Protein AF-A0A931R682-F1 (afdb_monomer_lite)

pLDDT: mean 88.34, std 6.89, range [58.62, 96.12]

Secondary structure (DSSP, 8-state):
--HHHHHHHHHHHHHHHHHHHHHHHHHHTSPP----TTTS-SS-HHHHS-TT---SPPP-TTT----STT-

Radius of gyration: 28.0 Å; chains: 1; bounding box: 40×27×78 Å

Structure (mmCIF, N/CA/C/O backbone):
data_AF-A0A931R682-F1
#
_entry.id   AF-A0A931R682-F1
#
loop_
_atom_site.group_PDB
_atom_site.id
_atom_site.type_symbol
_atom_site.label_atom_id
_atom_site.label_alt_id
_atom_site.label_comp_id
_atom_site.label_asym_id
_atom_site.label_entity_id
_atom_site.label_seq_id
_atom_site.pdbx_PDB_ins_code
_atom_site.Cartn_x
_atom_site.Cartn_y
_atom_site.Cartn_z
_atom_site.occupancy
_atom_site.B_iso_or_equiv
_atom_site.auth_seq_id
_atom_site.auth_comp_id
_atom_site.auth_asym_id
_atom_site.auth_atom_id
_atom_site.pdbx_PDB_model_num
ATOM 1 N N . MET A 1 1 ? -4.975 -18.402 41.534 1.00 58.62 1 MET A N 1
ATOM 2 C CA . MET A 1 1 ? -5.496 -17.426 40.553 1.00 58.62 1 MET A CA 1
ATOM 3 C C . MET A 1 1 ? -6.766 -16.842 41.128 1.00 58.62 1 MET A C 1
ATOM 5 O O . MET A 1 1 ? -7.734 -17.577 41.274 1.00 58.62 1 MET A O 1
ATOM 9 N N . SER A 1 2 ? -6.727 -15.599 41.609 1.00 75.25 2 SER A N 1
ATOM 10 C CA . SER A 1 2 ? -7.911 -15.000 42.227 1.00 75.25 2 SER A CA 1
ATOM 11 C C . SER A 1 2 ? -8.864 -14.527 41.131 1.00 75.25 2 SER A C 1
ATOM 13 O O . SER A 1 2 ? -8.437 -14.055 40.082 1.00 75.25 2 SER A O 1
ATOM 15 N N . VAL A 1 3 ? -10.168 -14.640 41.369 1.00 82.38 3 VAL A N 1
ATOM 16 C CA . VAL A 1 3 ? -11.208 -14.178 40.432 1.00 82.38 3 VAL A CA 1
ATOM 17 C C . VAL A 1 3 ? -11.000 -12.698 40.066 1.00 82.38 3 VAL A C 1
ATOM 19 O O . VAL A 1 3 ? -11.256 -12.276 38.945 1.00 82.38 3 VAL A O 1
ATOM 22 N N . THR A 1 4 ? -10.430 -11.922 40.990 1.00 84.00 4 THR A N 1
ATOM 23 C CA . THR A 1 4 ? -10.048 -10.523 40.794 1.00 84.00 4 THR A CA 1
ATOM 24 C C . THR A 1 4 ? -8.963 -10.324 39.734 1.00 84.00 4 THR A C 1
ATOM 26 O O . THR A 1 4 ? -9.033 -9.335 39.013 1.00 84.00 4 THR A O 1
ATOM 29 N N . SER A 1 5 ? -7.963 -11.209 39.621 1.00 85.44 5 SER A N 1
ATOM 30 C CA . SER A 1 5 ? -6.947 -11.082 38.563 1.00 85.44 5 SER A CA 1
ATOM 31 C C . SER A 1 5 ? -7.543 -11.399 37.193 1.00 85.44 5 SER A C 1
ATOM 33 O O . SER A 1 5 ? -7.336 -10.642 36.259 1.00 85.44 5 SER A O 1
ATOM 35 N N . TYR A 1 6 ? -8.394 -12.424 37.110 1.00 87.12 6 TYR A N 1
ATOM 36 C CA . TYR A 1 6 ? -9.067 -12.804 35.866 1.00 87.12 6 TYR A CA 1
ATOM 37 C C . TYR A 1 6 ? -9.980 -11.695 35.313 1.00 87.12 6 TYR A C 1
ATOM 39 O O . TYR A 1 6 ? -9.979 -11.423 34.116 1.00 87.12 6 TYR A O 1
ATOM 47 N N . VAL A 1 7 ? -10.731 -11.004 36.182 1.00 90.31 7 VAL A N 1
ATOM 48 C CA . VAL A 1 7 ? -11.559 -9.859 35.759 1.00 90.31 7 VAL A CA 1
ATOM 49 C C . VAL A 1 7 ? -10.696 -8.689 35.277 1.00 90.31 7 VAL A C 1
ATOM 51 O O . VAL A 1 7 ? -11.069 -8.043 34.301 1.00 90.31 7 VAL A O 1
ATOM 54 N N . LYS A 1 8 ? -9.535 -8.439 35.903 1.00 91.31 8 LYS A N 1
ATOM 55 C CA . LYS A 1 8 ? -8.587 -7.411 35.437 1.00 91.31 8 LYS A CA 1
ATOM 56 C C . LYS A 1 8 ? -8.044 -7.735 34.046 1.00 91.31 8 LYS A C 1
ATOM 58 O O . LYS A 1 8 ? -8.106 -6.882 33.164 1.00 91.31 8 LYS A O 1
ATOM 63 N N . ASP A 1 9 ? -7.628 -8.980 33.829 1.00 90.38 9 ASP A N 1
ATOM 64 C CA . ASP A 1 9 ? -7.106 -9.433 32.537 1.00 90.38 9 ASP A CA 1
ATOM 65 C C . ASP A 1 9 ? -8.155 -9.271 31.419 1.00 90.38 9 ASP A C 1
ATOM 67 O O . ASP A 1 9 ? -7.840 -8.813 30.321 1.00 90.38 9 ASP A O 1
ATOM 71 N N . ILE A 1 10 ? -9.432 -9.561 31.707 1.00 92.31 10 ILE A N 1
ATOM 72 C CA . ILE A 1 10 ? -10.537 -9.336 30.761 1.00 92.31 10 ILE A CA 1
ATOM 73 C C . ILE A 1 10 ? -10.712 -7.845 30.457 1.00 92.31 10 ILE A C 1
ATOM 75 O O . ILE A 1 10 ? -10.876 -7.472 29.295 1.00 92.31 10 ILE A O 1
ATOM 79 N N . THR A 1 11 ? -10.687 -6.978 31.472 1.00 92.38 11 THR A N 1
ATOM 80 C CA . THR A 1 11 ? -10.850 -5.534 31.250 1.00 92.38 11 THR A CA 1
ATOM 81 C C . THR A 1 11 ? -9.702 -4.940 30.439 1.00 92.38 11 THR A C 1
ATOM 83 O O . THR A 1 11 ? -9.943 -4.112 29.558 1.00 92.38 11 THR A O 1
ATOM 86 N N . ASP A 1 12 ? -8.479 -5.416 30.664 1.00 93.00 12 ASP A N 1
ATOM 87 C CA . ASP A 1 12 ? -7.297 -4.988 29.918 1.00 93.00 12 ASP A CA 1
ATOM 88 C C . ASP A 1 12 ? -7.342 -5.491 28.462 1.00 93.00 12 ASP A C 1
ATOM 90 O O . ASP A 1 12 ? -7.031 -4.749 27.521 1.00 93.00 12 ASP A O 1
ATOM 94 N N . ALA A 1 13 ? -7.831 -6.717 28.240 1.00 93.94 13 ALA A N 1
ATOM 95 C CA . ALA A 1 13 ? 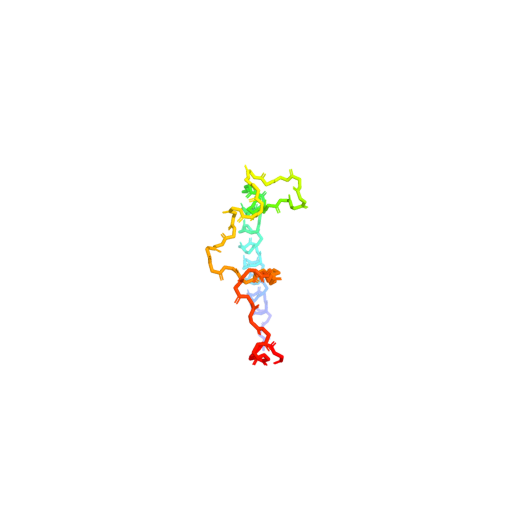-8.052 -7.271 26.904 1.00 93.94 13 ALA A CA 1
ATOM 96 C C . ALA A 1 13 ? -9.125 -6.497 26.117 1.00 93.94 13 ALA A C 1
ATOM 98 O O . ALA A 1 13 ? -8.937 -6.173 24.943 1.00 93.94 13 ALA A O 1
ATOM 99 N N . VAL A 1 14 ? -10.244 -6.144 26.751 1.00 95.81 14 VAL A N 1
ATOM 100 C CA . VAL A 1 14 ? -11.301 -5.352 26.099 1.00 95.81 14 VAL A CA 1
ATOM 101 C C . VAL A 1 14 ? -10.788 -3.960 25.737 1.00 95.81 14 VAL A C 1
ATOM 103 O O . VAL A 1 14 ? -11.030 -3.491 24.623 1.00 95.81 14 VAL A O 1
ATOM 106 N N . LYS A 1 15 ? -10.040 -3.315 26.639 1.00 95.31 15 LYS A N 1
ATOM 107 C CA . LYS A 1 15 ? -9.475 -1.984 26.404 1.00 95.31 15 LYS A CA 1
ATOM 108 C C . LYS A 1 15 ? -8.517 -1.975 25.210 1.00 95.31 15 LYS A C 1
ATOM 110 O O . LYS A 1 15 ? -8.689 -1.167 24.302 1.00 95.31 15 LYS A O 1
ATOM 115 N N . SER A 1 16 ? -7.573 -2.914 25.169 1.00 94.81 16 SER A N 1
ATOM 116 C CA . SER A 1 16 ? -6.618 -3.037 24.057 1.00 94.81 16 SER A CA 1
ATOM 117 C C . SER A 1 16 ? -7.295 -3.386 22.726 1.00 94.81 16 SER A C 1
ATOM 119 O O . SER A 1 16 ? -6.936 -2.838 21.682 1.00 94.81 16 SER A O 1
ATOM 121 N N . THR A 1 17 ? -8.336 -4.225 22.746 1.00 96.06 17 THR A N 1
ATOM 122 C CA . THR A 1 17 ? -9.121 -4.537 21.540 1.00 96.06 17 THR A CA 1
ATOM 123 C C . THR A 1 17 ? -9.852 -3.297 21.027 1.00 96.06 17 THR A C 1
ATOM 125 O O . THR A 1 17 ? -9.875 -3.043 19.824 1.00 96.06 17 THR A O 1
ATOM 128 N N . PHE A 1 18 ? -10.422 -2.488 21.923 1.00 96.12 18 PHE A N 1
ATOM 129 C CA . PHE A 1 18 ? -11.106 -1.251 21.550 1.00 96.12 18 PHE A CA 1
ATOM 130 C C . PHE A 1 18 ? -10.143 -0.203 20.981 1.00 96.12 18 PHE A C 1
ATOM 132 O O . PHE A 1 18 ? -10.461 0.446 19.984 1.00 96.12 18 PHE A O 1
ATOM 139 N N . GLU A 1 19 ? -8.937 -0.092 21.542 1.00 95.94 19 GLU A N 1
ATOM 140 C CA . GLU A 1 19 ? -7.863 0.736 20.986 1.00 95.94 19 GLU A CA 1
ATOM 141 C C . GLU A 1 19 ? -7.493 0.277 19.562 1.00 95.94 19 GLU A C 1
ATOM 143 O O . GLU A 1 19 ? -7.511 1.089 18.633 1.00 95.94 19 GLU A O 1
ATOM 148 N N . GLY A 1 20 ? -7.280 -1.024 19.339 1.00 96.00 20 GLY A N 1
ATOM 149 C CA . GLY A 1 20 ? -6.994 -1.578 18.008 1.00 96.00 20 GLY A CA 1
ATOM 150 C C . GLY A 1 20 ? -8.132 -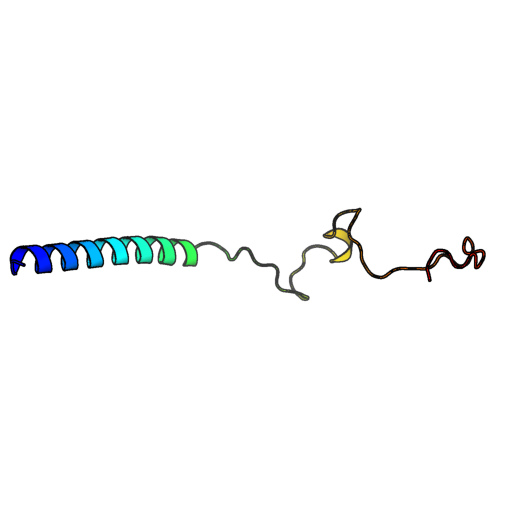1.378 16.996 1.00 96.00 20 GLY A C 1
ATOM 151 O O . GLY A 1 20 ? -7.894 -1.015 15.837 1.00 96.00 20 GLY A O 1
ATOM 152 N N . MET A 1 21 ? -9.384 -1.536 17.434 1.00 96.06 21 MET A N 1
ATOM 153 C CA . MET A 1 21 ? -10.555 -1.247 16.606 1.00 96.06 21 MET A CA 1
ATOM 154 C C . MET A 1 21 ? -10.620 0.238 16.248 1.00 96.06 21 MET A C 1
ATOM 156 O O . MET A 1 21 ? -10.824 0.557 15.081 1.00 96.06 21 MET A O 1
ATOM 160 N N . SER A 1 22 ? -10.380 1.148 17.198 1.00 95.06 22 SER A N 1
ATOM 161 C CA . SER A 1 22 ? -10.408 2.596 16.948 1.00 95.06 22 SER A CA 1
ATOM 162 C C . SER A 1 22 ? -9.403 3.023 15.869 1.00 95.06 22 SER A C 1
ATOM 164 O O . SER A 1 22 ? -9.740 3.801 14.974 1.00 95.06 22 SER A O 1
ATOM 166 N N . ILE A 1 23 ? -8.200 2.436 15.880 1.00 95.50 23 ILE A N 1
ATOM 167 C CA . ILE A 1 23 ? -7.167 2.669 14.866 1.00 95.50 23 ILE A CA 1
ATOM 168 C C . ILE A 1 23 ? -7.638 2.132 13.513 1.00 95.50 23 ILE A C 1
ATOM 170 O O . ILE A 1 23 ? -7.571 2.844 12.509 1.00 95.50 23 ILE A O 1
ATOM 174 N N . THR A 1 24 ? -8.180 0.915 13.480 1.00 94.88 24 THR A N 1
ATOM 175 C CA . THR A 1 24 ? -8.688 0.294 12.247 1.00 94.88 24 THR A CA 1
ATOM 176 C C . THR A 1 24 ? -9.829 1.110 11.634 1.00 94.88 24 THR A C 1
ATOM 178 O O . THR A 1 24 ? -9.799 1.423 10.444 1.00 94.88 24 THR A O 1
ATOM 181 N N . PHE A 1 25 ? -10.788 1.557 12.449 1.00 94.44 25 PHE A N 1
ATOM 182 C CA . PHE A 1 25 ? -11.866 2.446 12.013 1.00 94.44 25 PHE A CA 1
ATOM 183 C C . PHE A 1 25 ? -11.334 3.790 11.502 1.00 94.44 25 PHE A C 1
ATOM 185 O O . PHE A 1 25 ? -11.843 4.306 10.507 1.00 94.44 25 PHE A O 1
ATOM 192 N N . SER A 1 26 ? -10.265 4.329 12.099 1.00 94.38 26 SER A N 1
ATOM 193 C CA . SER A 1 26 ? -9.623 5.552 11.600 1.00 94.38 26 SER A CA 1
ATOM 194 C C . SER A 1 26 ? -9.008 5.380 10.203 1.00 94.38 26 SER A C 1
ATOM 196 O O . SER A 1 26 ? -8.974 6.332 9.421 1.00 94.38 26 SER A O 1
ATOM 198 N N . HIS A 1 27 ? -8.556 4.170 9.857 1.00 93.62 27 HIS A N 1
ATOM 199 C CA . HIS A 1 27 ? -8.008 3.863 8.537 1.00 93.62 27 HIS A CA 1
ATOM 200 C C . HIS A 1 27 ? -9.084 3.712 7.457 1.00 93.62 27 HIS A C 1
ATOM 202 O O . HIS A 1 27 ? -8.797 4.026 6.305 1.00 93.62 27 HIS A O 1
ATOM 208 N N . LEU A 1 28 ? -10.315 3.319 7.805 1.00 91.19 28 L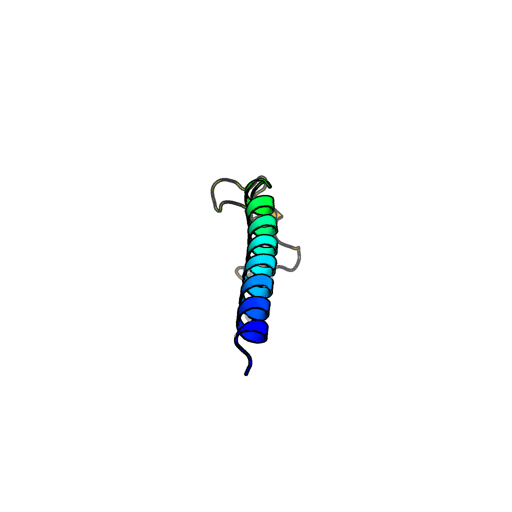EU A N 1
ATOM 209 C CA . LEU A 1 28 ? -11.424 3.196 6.845 1.00 91.19 28 LEU A CA 1
ATOM 210 C C . LEU A 1 28 ? -11.885 4.545 6.271 1.00 91.19 28 LEU A C 1
ATOM 212 O O . LEU A 1 28 ? -12.382 4.599 5.150 1.00 91.19 28 LEU A O 1
ATOM 216 N N . VAL A 1 29 ? -11.713 5.637 7.022 1.00 93.38 29 VAL A N 1
ATOM 217 C CA . VAL A 1 29 ? -12.084 6.996 6.579 1.00 93.38 29 VAL A CA 1
ATOM 218 C C . VAL A 1 29 ? -11.016 7.607 5.660 1.00 93.38 29 VAL A C 1
ATOM 220 O O . VAL A 1 29 ? -11.286 8.546 4.908 1.00 93.38 29 VAL A O 1
ATOM 223 N N . ARG A 1 30 ? -9.784 7.087 5.691 1.00 91.19 30 ARG A N 1
ATOM 224 C CA . ARG A 1 30 ? -8.704 7.557 4.817 1.00 91.19 30 ARG A CA 1
ATOM 225 C C . ARG A 1 30 ? -8.930 7.038 3.400 1.00 91.19 30 ARG A C 1
ATOM 227 O O . ARG A 1 30 ? -9.416 5.930 3.196 1.00 91.19 30 ARG A O 1
ATOM 234 N N . ARG A 1 31 ? -8.551 7.839 2.401 1.00 88.88 31 ARG A N 1
ATOM 235 C CA . ARG A 1 31 ? -8.637 7.411 0.998 1.00 88.88 31 ARG A CA 1
ATOM 236 C C . ARG A 1 31 ? -7.754 6.173 0.769 1.00 88.88 31 ARG A C 1
ATOM 238 O O . ARG A 1 31 ? -6.632 6.148 1.282 1.00 88.88 31 ARG A O 1
ATOM 245 N N . PRO A 1 32 ? -8.222 5.177 -0.004 1.00 86.56 32 PRO A N 1
ATOM 246 C CA . PRO A 1 32 ? -7.430 3.991 -0.304 1.00 86.56 32 PRO A CA 1
ATOM 247 C C . PRO A 1 32 ? -6.196 4.369 -1.134 1.00 86.56 32 PRO A C 1
ATOM 249 O O . PRO A 1 32 ? -6.313 4.964 -2.204 1.00 86.56 32 PRO A O 1
ATOM 252 N N . MET A 1 33 ? -5.009 4.009 -0.641 1.00 84.88 33 MET A N 1
ATOM 253 C CA . MET A 1 33 ? -3.730 4.173 -1.344 1.00 84.88 33 MET A CA 1
ATOM 254 C C . MET A 1 33 ? -3.472 2.959 -2.242 1.00 84.88 33 MET A C 1
ATOM 256 O O . MET A 1 33 ? -2.557 2.174 -2.012 1.00 84.88 33 MET A O 1
ATOM 260 N N . THR A 1 34 ? -4.330 2.768 -3.241 1.00 87.69 34 THR A N 1
ATOM 261 C CA . THR A 1 34 ? -4.244 1.659 -4.199 1.00 87.69 34 THR A CA 1
ATOM 262 C C . THR A 1 34 ? -4.444 2.178 -5.612 1.00 87.69 34 THR A C 1
ATOM 264 O O . THR A 1 34 ? -5.334 2.995 -5.847 1.00 87.69 34 THR A O 1
ATOM 267 N N . ILE A 1 35 ? -3.668 1.662 -6.560 1.00 85.19 35 ILE A N 1
ATOM 268 C CA . ILE A 1 35 ? -3.860 1.910 -7.990 1.00 85.19 35 ILE A CA 1
ATOM 269 C C . ILE A 1 35 ? -4.670 0.736 -8.540 1.00 85.19 35 ILE A C 1
ATOM 271 O O . ILE A 1 35 ? -4.253 -0.414 -8.409 1.00 85.19 35 ILE A O 1
ATOM 275 N N . GLN A 1 36 ? -5.841 1.009 -9.121 1.00 85.12 36 GLN A N 1
ATOM 276 C CA . GLN A 1 36 ? -6.654 -0.031 -9.750 1.00 85.12 36 GLN A CA 1
ATOM 277 C C . GLN A 1 36 ? -6.095 -0.310 -11.144 1.00 85.12 36 GLN A C 1
ATOM 279 O O . GLN A 1 36 ? -6.294 0.474 -12.068 1.00 85.12 36 GLN A O 1
ATOM 284 N N . TYR A 1 37 ? -5.377 -1.417 -11.281 1.00 83.19 37 TYR A N 1
ATOM 285 C CA . TYR A 1 37 ? -4.910 -1.903 -12.572 1.00 83.19 37 TYR A CA 1
ATOM 286 C C . TYR A 1 37 ? -6.070 -2.575 -13.331 1.00 83.19 37 TYR A C 1
ATOM 288 O O . TYR A 1 37 ? -6.812 -3.328 -12.698 1.00 83.19 37 TYR A O 1
ATOM 296 N N . PRO A 1 38 ? -6.233 -2.383 -14.652 1.00 80.06 38 PRO A N 1
ATOM 297 C CA . PRO A 1 38 ? -5.528 -1.450 -15.541 1.00 80.06 38 PRO A CA 1
ATOM 298 C C . PRO A 1 38 ? -6.195 -0.058 -15.645 1.00 80.06 38 PRO A C 1
ATOM 300 O O . PRO A 1 38 ? -5.659 0.828 -16.302 1.00 80.06 38 PRO A O 1
ATOM 303 N N . ASP A 1 39 ? -7.353 0.143 -15.011 1.00 79.12 39 ASP A N 1
ATOM 304 C CA . ASP A 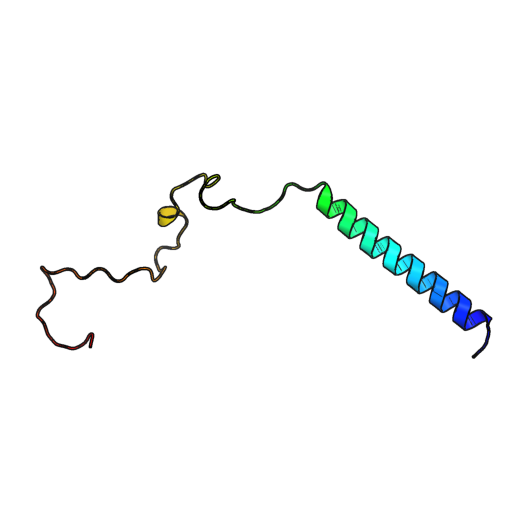1 39 ? -8.286 1.224 -15.363 1.00 79.12 39 ASP A CA 1
ATOM 305 C C . ASP A 1 39 ? -7.979 2.605 -14.751 1.00 79.12 39 ASP A C 1
ATOM 307 O O . ASP A 1 39 ? -8.354 3.628 -15.320 1.00 79.12 39 ASP A O 1
ATOM 311 N N . LYS A 1 40 ? -7.344 2.675 -13.572 1.00 76.75 40 LYS A N 1
ATOM 312 C CA . LYS A 1 40 ? -7.117 3.936 -12.828 1.00 76.75 40 LYS A CA 1
ATOM 313 C C . LYS A 1 40 ? -5.638 4.227 -12.632 1.00 76.75 40 LYS A C 1
ATOM 315 O O . LYS A 1 40 ? -5.172 4.389 -11.502 1.00 76.75 40 LYS A O 1
ATOM 320 N N . ILE A 1 41 ? -4.906 4.297 -13.734 1.00 79.00 41 ILE A N 1
ATOM 321 C CA . ILE A 1 41 ? -3.489 4.656 -13.737 1.00 79.00 41 ILE A CA 1
ATOM 322 C C . ILE A 1 41 ? -3.371 6.058 -14.356 1.00 79.00 41 ILE A C 1
ATOM 324 O O . ILE A 1 41 ? -3.828 6.250 -15.480 1.00 79.00 41 ILE A O 1
ATOM 328 N N . PRO A 1 42 ? -2.815 7.061 -13.645 1.00 77.19 42 PRO A N 1
ATOM 329 C CA . PRO A 1 42 ? -2.731 8.433 -14.163 1.00 77.19 42 PRO A CA 1
ATOM 330 C C . PRO A 1 42 ? -1.752 8.576 -15.338 1.00 77.19 42 PRO A C 1
ATOM 332 O O . PRO A 1 42 ? -1.795 9.572 -16.052 1.00 77.19 42 PRO A O 1
ATOM 335 N N . VAL A 1 43 ? -0.856 7.603 -15.504 1.00 81.12 43 VAL A N 1
ATOM 336 C CA . VAL A 1 43 ? 0.258 7.595 -16.454 1.00 81.12 43 VAL A CA 1
ATOM 337 C C . VAL A 1 43 ? 0.403 6.163 -16.995 1.00 81.12 43 VAL A C 1
ATOM 339 O O . VAL A 1 43 ? 0.114 5.227 -16.244 1.00 81.12 43 VAL A O 1
ATOM 342 N N . PRO A 1 44 ? 0.833 5.940 -18.251 1.00 78.88 44 PRO A N 1
ATOM 343 C CA . PRO A 1 44 ? 1.143 4.599 -18.740 1.00 78.88 44 PRO A CA 1
ATOM 344 C C . PRO A 1 44 ? 2.063 3.822 -17.787 1.00 78.88 44 PRO A C 1
ATOM 346 O O . PRO A 1 44 ? 3.006 4.371 -17.214 1.00 78.88 44 PRO A O 1
ATOM 349 N N . ILE A 1 45 ? 1.808 2.519 -17.628 1.00 76.38 45 ILE A N 1
ATOM 350 C CA . ILE A 1 45 ? 2.557 1.631 -16.718 1.00 76.38 45 ILE A CA 1
ATOM 351 C C . ILE A 1 45 ? 4.064 1.698 -16.994 1.00 76.38 45 ILE A C 1
ATOM 353 O O . ILE A 1 45 ? 4.865 1.729 -16.062 1.00 76.38 45 ILE A O 1
ATOM 357 N N . GLN A 1 46 ? 4.432 1.804 -18.270 1.00 77.25 46 GLN A N 1
ATOM 358 C CA . GLN A 1 46 ? 5.795 1.929 -18.785 1.00 77.25 46 GLN A CA 1
ATOM 359 C C . GLN A 1 46 ? 6.563 3.097 -18.153 1.00 77.25 46 GLN A C 1
ATOM 361 O O . GLN A 1 46 ? 7.753 2.973 -17.884 1.00 77.25 46 GLN A O 1
ATOM 366 N N . GLU A 1 47 ? 5.886 4.208 -17.867 1.00 78.50 47 GLU A N 1
ATOM 367 C CA . GLU A 1 47 ? 6.499 5.414 -17.302 1.00 78.50 47 GLU A CA 1
ATOM 368 C C . GLU A 1 47 ? 6.514 5.401 -15.768 1.00 78.50 47 GLU A C 1
ATOM 370 O O . GLU A 1 47 ? 7.334 6.079 -15.150 1.00 78.50 47 GLU A O 1
ATOM 375 N N . THR A 1 48 ? 5.646 4.602 -15.134 1.00 82.00 48 THR A N 1
ATOM 376 C CA . THR A 1 48 ? 5.694 4.372 -13.677 1.00 82.00 48 THR A CA 1
ATOM 377 C C . THR A 1 48 ? 6.857 3.471 -13.262 1.00 82.00 48 THR A C 1
ATOM 379 O O . THR A 1 48 ? 7.245 3.444 -12.091 1.00 82.00 48 THR A O 1
ATOM 382 N N . LEU A 1 49 ? 7.421 2.725 -14.214 1.00 86.00 49 LEU A N 1
ATOM 383 C CA . LEU A 1 49 ? 8.503 1.790 -13.963 1.00 86.00 49 LEU A CA 1
ATOM 384 C C . L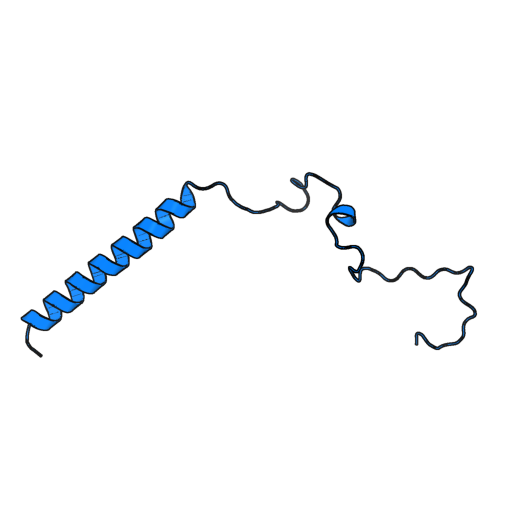EU A 1 49 ? 9.840 2.539 -13.835 1.00 86.00 49 LEU A C 1
ATOM 386 O O . LEU A 1 49 ? 10.139 3.450 -14.611 1.00 86.00 49 LEU A O 1
ATOM 390 N N . PRO A 1 50 ? 10.688 2.163 -12.863 1.00 88.19 50 PRO A N 1
ATOM 391 C CA . PRO A 1 50 ? 12.008 2.758 -12.731 1.00 88.19 50 PRO A CA 1
ATOM 392 C C . PRO A 1 50 ? 12.857 2.458 -13.973 1.00 88.19 50 PRO A C 1
ATOM 394 O O . PRO A 1 50 ? 12.749 1.389 -14.568 1.00 88.19 50 PRO A O 1
ATOM 397 N N . ARG A 1 51 ? 13.798 3.352 -14.308 1.00 87.38 51 ARG A N 1
ATOM 398 C CA . ARG A 1 51 ? 14.687 3.234 -15.489 1.00 87.38 51 ARG A CA 1
ATOM 399 C C . ARG A 1 51 ? 15.445 1.906 -15.614 1.00 87.38 51 ARG A C 1
ATOM 401 O O . ARG A 1 51 ? 15.897 1.569 -16.697 1.00 87.38 51 ARG A O 1
ATOM 408 N N . ARG A 1 52 ? 15.635 1.183 -14.508 1.00 88.12 52 ARG A N 1
ATOM 409 C CA . ARG A 1 52 ? 16.355 -0.102 -14.453 1.00 88.12 52 ARG A CA 1
ATOM 410 C C . ARG A 1 52 ? 15.423 -1.299 -14.253 1.00 88.12 52 ARG A C 1
ATOM 412 O O . ARG A 1 52 ? 15.890 -2.364 -13.849 1.00 88.12 52 ARG A O 1
ATOM 419 N N . TYR A 1 53 ? 14.119 -1.123 -14.459 1.00 90.44 53 TYR A N 1
ATOM 420 C CA . TYR A 1 53 ? 13.178 -2.230 -14.432 1.00 90.44 53 TYR A CA 1
ATOM 421 C C . TYR A 1 53 ? 13.558 -3.250 -15.508 1.00 90.44 53 TYR A C 1
ATOM 423 O O . TYR A 1 53 ? 13.773 -2.899 -16.665 1.00 90.44 53 TYR A O 1
ATOM 431 N N . ARG A 1 54 ? 13.669 -4.515 -15.108 1.00 90.19 54 ARG A N 1
ATOM 432 C CA . ARG A 1 54 ? 13.954 -5.621 -16.022 1.00 90.19 54 ARG A CA 1
ATOM 433 C C . ARG A 1 54 ? 12.626 -6.177 -16.512 1.00 90.19 54 ARG A C 1
ATOM 435 O O . ARG A 1 54 ? 11.994 -6.959 -15.807 1.00 90.19 54 ARG A O 1
ATOM 442 N N . GLY A 1 55 ? 12.194 -5.687 -17.669 1.00 88.88 55 GLY A N 1
ATOM 443 C CA . GLY A 1 55 ? 10.997 -6.155 -18.355 1.00 88.88 55 GLY A CA 1
ATOM 444 C C . GLY A 1 55 ? 11.295 -7.306 -19.310 1.00 88.88 55 GLY A C 1
ATOM 445 O O . GLY A 1 55 ? 12.216 -8.097 -19.102 1.00 88.88 55 GLY A O 1
ATOM 446 N N . ILE A 1 56 ? 10.499 -7.374 -20.370 1.00 89.62 56 ILE A N 1
ATOM 447 C CA . ILE A 1 56 ? 10.737 -8.280 -21.491 1.00 89.62 56 ILE A CA 1
ATOM 448 C C . ILE A 1 56 ? 12.045 -7.866 -22.175 1.00 89.62 56 ILE A C 1
ATOM 450 O O . ILE A 1 56 ? 12.304 -6.678 -22.358 1.00 89.62 56 ILE A O 1
ATOM 454 N N . LEU A 1 57 ? 12.880 -8.852 -22.502 1.00 89.31 57 LEU A N 1
ATOM 455 C CA . LEU A 1 57 ? 14.112 -8.623 -23.245 1.00 89.31 57 LEU A CA 1
ATOM 456 C C . LEU A 1 57 ? 13.764 -8.375 -24.713 1.00 89.31 57 LEU A C 1
ATOM 458 O O . LEU A 1 57 ? 13.144 -9.221 -25.356 1.00 89.31 57 LEU A O 1
ATOM 462 N N . GLU A 1 58 ? 14.179 -7.225 -25.226 1.00 89.12 58 GLU A N 1
ATOM 463 C CA . GLU A 1 58 ? 14.132 -6.895 -26.647 1.00 89.12 58 GLU A CA 1
ATOM 464 C C . GLU A 1 58 ? 15.534 -7.108 -27.232 1.00 89.12 58 GLU A C 1
ATOM 466 O O . GLU A 1 58 ? 16.535 -6.761 -26.600 1.00 89.12 58 GLU A O 1
ATOM 471 N N . VAL A 1 59 ? 15.619 -7.747 -28.401 1.00 91.38 59 VAL A N 1
ATOM 472 C CA . VAL A 1 59 ? 16.893 -8.017 -29.083 1.00 91.38 59 VAL A CA 1
ATOM 473 C C . VAL A 1 59 ? 17.062 -7.021 -30.221 1.00 91.38 59 VAL A C 1
ATOM 475 O O . VAL A 1 59 ? 16.297 -7.048 -31.185 1.00 91.38 59 VAL A O 1
ATOM 478 N N . ASP A 1 60 ? 18.107 -6.201 -30.137 1.00 91.25 60 ASP A N 1
ATOM 479 C CA . ASP A 1 60 ? 18.521 -5.320 -31.228 1.00 91.25 60 ASP A CA 1
ATOM 480 C C . ASP A 1 60 ? 19.227 -6.138 -32.320 1.00 91.25 60 ASP A C 1
ATOM 482 O O . ASP A 1 60 ? 20.411 -6.476 -32.216 1.00 91.25 60 ASP A O 1
ATOM 486 N N . LEU A 1 61 ? 18.486 -6.470 -33.382 1.00 92.25 61 LEU A N 1
ATOM 487 C CA . LEU A 1 61 ? 18.975 -7.292 -34.498 1.00 92.25 61 LEU A CA 1
ATOM 488 C C . LEU A 1 61 ? 20.140 -6.645 -35.264 1.00 92.25 61 LEU A C 1
ATOM 490 O O . LEU A 1 61 ? 20.959 -7.366 -35.824 1.00 92.25 61 LEU A O 1
ATOM 494 N N . ASP A 1 62 ? 20.255 -5.316 -35.237 1.00 94.00 62 ASP A N 1
ATOM 495 C CA . ASP A 1 62 ? 21.346 -4.588 -35.897 1.00 94.00 62 ASP A CA 1
ATOM 496 C C . ASP A 1 62 ? 22.695 -4.740 -35.168 1.00 94.00 62 ASP A C 1
ATOM 498 O O . ASP A 1 62 ? 23.756 -4.610 -35.779 1.00 94.00 62 ASP A O 1
ATOM 502 N N . ILE A 1 63 ? 22.670 -5.007 -33.856 1.00 93.81 63 ILE A N 1
ATOM 503 C CA . ILE A 1 63 ? 23.868 -5.115 -33.002 1.00 93.81 63 ILE A CA 1
ATOM 504 C C . ILE A 1 63 ? 24.222 -6.583 -32.734 1.00 93.81 63 ILE A C 1
ATOM 506 O O . ILE A 1 63 ? 25.387 -6.922 -32.512 1.00 93.81 63 ILE A O 1
ATOM 510 N N . CYS A 1 64 ? 23.228 -7.470 -32.741 1.00 94.19 64 CYS A N 1
ATOM 511 C CA . CYS A 1 64 ? 23.425 -8.882 -32.455 1.00 94.19 64 CYS A CA 1
ATOM 512 C C . CYS A 1 64 ? 24.302 -9.564 -33.522 1.00 94.19 64 CYS A C 1
ATOM 514 O O . CYS A 1 64 ? 23.901 -9.726 -34.670 1.00 94.19 64 CYS A O 1
ATOM 516 N N . THR A 1 65 ? 25.487 -10.037 -33.125 1.00 93.94 65 THR A N 1
ATOM 517 C CA . THR A 1 65 ? 26.414 -10.784 -33.998 1.00 93.94 65 THR A CA 1
ATOM 518 C C . THR A 1 65 ? 26.301 -12.304 -33.864 1.00 93.94 65 THR A C 1
ATOM 520 O O . THR A 1 65 ? 27.068 -13.032 -34.489 1.00 93.94 65 THR A O 1
ATOM 523 N N . GLY A 1 66 ? 25.372 -12.808 -33.042 1.00 91.69 66 GLY A N 1
ATOM 524 C CA . GLY A 1 66 ? 25.206 -14.248 -32.814 1.00 91.69 66 GLY A CA 1
ATOM 525 C C . GLY A 1 66 ? 26.351 -14.892 -32.022 1.00 91.69 66 GLY A C 1
ATOM 526 O O . GLY A 1 66 ? 26.666 -16.056 -32.237 1.00 91.69 66 GLY A O 1
ATOM 527 N N . CYS A 1 67 ? 26.982 -14.154 -31.102 1.00 93.81 67 CYS A N 1
ATOM 528 C CA . CYS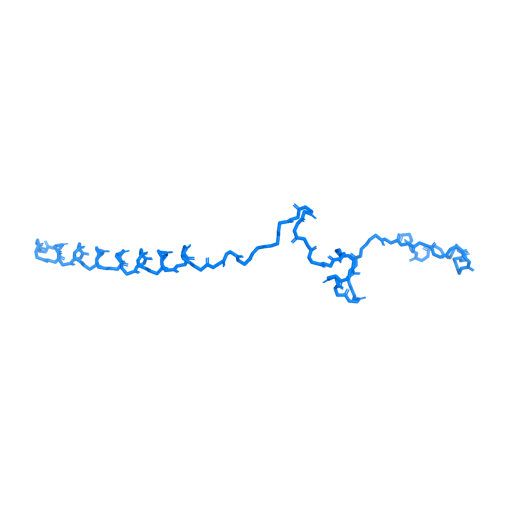 A 1 67 ? 28.150 -14.609 -30.335 1.00 93.81 67 CYS A CA 1
ATOM 529 C C . CYS A 1 67 ? 27.875 -15.689 -29.267 1.00 93.81 67 CYS A C 1
ATOM 531 O O . CYS A 1 67 ? 28.806 -16.077 -28.567 1.00 93.81 67 CYS A O 1
ATOM 533 N N . LEU A 1 68 ? 26.623 -16.139 -29.115 1.00 91.81 68 LEU A N 1
ATOM 534 C CA . LEU A 1 68 ? 26.171 -17.148 -28.140 1.00 91.81 68 LEU A CA 1
ATOM 535 C C . LEU A 1 68 ? 26.406 -16.803 -26.657 1.00 91.81 68 LEU A C 1
ATOM 537 O O . LEU A 1 68 ? 26.154 -17.623 -25.790 1.00 91.81 68 LEU A O 1
ATOM 541 N N . ALA A 1 69 ? 26.805 -15.576 -26.316 1.00 93.12 69 ALA A N 1
ATOM 542 C CA . ALA A 1 69 ? 26.997 -15.179 -24.915 1.00 93.12 69 ALA A CA 1
ATOM 543 C C . ALA A 1 69 ? 25.685 -15.036 -24.110 1.00 93.12 69 ALA A C 1
ATOM 545 O O . ALA A 1 69 ? 25.729 -14.904 -22.889 1.00 93.12 69 ALA A O 1
ATOM 546 N N . CYS A 1 70 ? 24.537 -14.992 -24.793 1.00 89.31 70 CYS A N 1
ATOM 547 C CA . CYS A 1 70 ? 23.208 -14.852 -24.193 1.00 89.31 70 CYS A CA 1
ATOM 548 C C . CYS A 1 70 ? 22.441 -16.183 -24.079 1.00 89.31 70 CYS A C 1
ATOM 550 O O . CYS A 1 70 ? 21.289 -16.137 -23.645 1.00 89.31 70 CYS A O 1
ATOM 552 N N . GLU A 1 71 ? 23.027 -17.307 -24.522 1.00 80.31 71 GLU A N 1
ATOM 553 C CA . GLU A 1 71 ? 22.440 -18.650 -24.354 1.00 80.31 71 GLU A CA 1
ATOM 554 C C . GLU A 1 71 ? 22.371 -19.089 -22.883 1.00 80.31 71 GLU A C 1
ATOM 556 O O . GLU A 1 71 ? 23.238 -18.659 -22.084 1.00 80.31 71 GLU A O 1
#

Foldseek 3Di:
DDPVVVVVVVVVVVVVVVVVVVVVVVVVPDDDPDAPPPPRDPDPPVVVDPPPDDDDDDDDPVPDPPPPPVD

Sequence (71 aa):
MSVTSYVKDITDAVKSTFEGMSITFSHLVRRPMTIQYPDKIPVPIQETLPRRYRGILEVDLDICTGCLACE